Protein AF-A0A6V8CTR4-F1 (afdb_monomer_lite)

Sequence (135 aa):
MDVLASLGHNPWNAAFGWAFKRHTNLSIPEHREEWSGLASSGKEEMDTAIDLLEDRLRKLQAGSENVRKVHVEEARNDIDRARKALLERNLPSAMRAMARAEKELILADPDTRSDIDKMEENDEEIPYIDLTGEE

pLDDT: mean 84.23, std 12.13, range [52.38, 98.5]

Radius of gyration: 23.72 Å; chains: 1; bounding box: 55×22×75 Å

Structure (mmCIF, N/CA/C/O backbone):
data_AF-A0A6V8CTR4-F1
#
_entry.id   AF-A0A6V8CTR4-F1
#
loop_
_atom_site.group_PDB
_atom_site.id
_atom_site.type_symbol
_atom_site.label_atom_id
_atom_site.label_alt_id
_atom_site.label_comp_id
_atom_site.label_asym_id
_atom_site.label_entity_id
_atom_site.label_seq_id
_atom_site.pdbx_PDB_ins_code
_atom_site.Cartn_x
_atom_site.Cartn_y
_atom_site.Cartn_z
_atom_site.occupancy
_atom_site.B_iso_or_equiv
_atom_site.auth_seq_id
_atom_site.auth_comp_id
_atom_site.auth_asym_id
_atom_site.auth_atom_id
_atom_site.pdbx_PDB_model_num
ATOM 1 N N . MET A 1 1 ? 6.142 0.068 -10.686 1.00 52.38 1 MET A N 1
ATOM 2 C CA . MET A 1 1 ? 6.260 1.420 -11.288 1.00 52.38 1 MET A CA 1
ATOM 3 C C . MET A 1 1 ? 7.542 2.162 -10.884 1.00 52.38 1 MET A C 1
ATOM 5 O O . MET A 1 1 ? 8.049 2.913 -11.707 1.00 52.38 1 MET A O 1
ATOM 9 N N . ASP A 1 2 ? 8.112 1.909 -9.694 1.00 56.28 2 ASP A N 1
ATOM 10 C CA . ASP A 1 2 ? 9.394 2.507 -9.254 1.00 56.28 2 ASP A CA 1
ATOM 11 C C . ASP A 1 2 ? 10.574 2.218 -10.186 1.00 56.28 2 ASP A C 1
ATOM 13 O O . ASP A 1 2 ? 11.417 3.077 -10.397 1.00 56.28 2 ASP A O 1
ATOM 17 N N . VAL A 1 3 ? 10.610 1.030 -10.795 1.00 58.59 3 VAL A N 1
ATOM 18 C CA . VAL A 1 3 ? 11.697 0.625 -11.699 1.00 58.59 3 VAL A CA 1
ATOM 19 C C . VAL A 1 3 ? 11.807 1.571 -12.901 1.00 58.59 3 VAL A C 1
ATOM 21 O O . VAL A 1 3 ? 12.898 1.998 -13.246 1.00 58.59 3 VAL A O 1
ATOM 24 N N . LEU A 1 4 ? 10.679 1.976 -13.498 1.00 64.06 4 LEU A N 1
ATOM 25 C CA . LEU A 1 4 ? 10.673 2.927 -14.618 1.00 64.06 4 LEU A CA 1
ATOM 26 C C . LEU A 1 4 ? 11.091 4.339 -14.192 1.00 64.06 4 LEU A C 1
ATOM 28 O O . LEU A 1 4 ? 11.751 5.036 -14.956 1.00 64.06 4 LEU A O 1
ATOM 32 N N . ALA A 1 5 ? 10.697 4.761 -12.989 1.00 61.88 5 ALA A N 1
ATOM 33 C CA . ALA A 1 5 ? 11.018 6.084 -12.467 1.00 61.88 5 ALA A CA 1
ATOM 34 C C . ALA A 1 5 ? 12.485 6.190 -12.011 1.00 61.88 5 ALA A C 1
ATOM 36 O O . ALA A 1 5 ? 13.113 7.226 -12.223 1.00 61.88 5 ALA A O 1
ATOM 37 N N . SER A 1 6 ? 13.053 5.121 -11.442 1.00 63.16 6 SER A N 1
ATOM 38 C CA . SER A 1 6 ? 14.446 5.076 -10.979 1.00 63.16 6 SER A CA 1
ATOM 39 C C . SER A 1 6 ? 15.463 5.000 -12.118 1.00 63.16 6 SER A C 1
ATOM 41 O O . SER A 1 6 ? 16.606 5.416 -11.942 1.00 63.16 6 SER A O 1
ATOM 43 N N . LEU A 1 7 ? 15.051 4.524 -13.297 1.00 67.31 7 LEU A N 1
ATOM 44 C CA . LEU A 1 7 ? 15.901 4.451 -14.486 1.00 67.31 7 LEU A CA 1
ATOM 45 C C . LEU A 1 7 ? 16.270 5.834 -15.043 1.00 67.31 7 LEU A C 1
ATOM 47 O O . LEU A 1 7 ? 17.272 5.954 -15.740 1.00 67.31 7 LEU A O 1
ATOM 51 N N . GLY A 1 8 ? 15.480 6.886 -14.783 1.00 65.12 8 GLY A N 1
ATOM 52 C CA . GLY A 1 8 ? 15.720 8.238 -15.323 1.00 65.12 8 GLY A CA 1
ATOM 53 C C . GLY A 1 8 ? 15.657 8.340 -16.860 1.00 65.12 8 GLY A C 1
ATOM 54 O O . GLY A 1 8 ? 15.757 9.428 -17.423 1.00 65.12 8 GLY A O 1
ATOM 55 N N . HIS A 1 9 ? 15.465 7.213 -17.544 1.00 69.19 9 HIS A N 1
ATOM 56 C CA . HIS A 1 9 ? 15.300 7.066 -18.977 1.00 69.19 9 HIS A CA 1
ATOM 57 C C . HIS A 1 9 ? 14.272 5.966 -19.255 1.00 69.19 9 HIS A C 1
ATOM 59 O O . HIS A 1 9 ? 14.051 5.065 -18.447 1.00 69.19 9 HIS A O 1
ATOM 65 N N . ASN A 1 10 ? 13.662 5.997 -20.438 1.00 73.25 10 ASN A N 1
ATOM 66 C CA . ASN A 1 10 ? 12.807 4.896 -20.870 1.00 73.25 10 ASN A CA 1
ATOM 67 C C . ASN A 1 10 ? 13.658 3.620 -21.016 1.00 73.25 10 ASN A C 1
ATOM 69 O O . ASN A 1 10 ? 14.662 3.662 -21.734 1.00 73.25 10 ASN A O 1
ATOM 73 N N . PRO A 1 11 ? 13.293 2.482 -20.402 1.00 72.44 11 PRO A N 1
ATOM 74 C CA . PRO A 1 11 ? 14.105 1.262 -20.467 1.00 72.44 11 PRO A CA 1
ATOM 75 C C . PRO A 1 11 ? 14.171 0.659 -21.872 1.00 72.44 11 PRO A C 1
ATOM 77 O O . PRO A 1 11 ? 15.132 -0.023 -22.207 1.00 72.44 11 PRO A O 1
ATOM 80 N N . TRP A 1 12 ? 13.180 0.948 -22.720 1.00 78.25 12 TRP A N 1
ATOM 81 C CA . TRP A 1 12 ? 13.172 0.544 -24.126 1.00 78.25 12 TRP A CA 1
ATOM 82 C C . TRP A 1 12 ? 14.022 1.458 -25.026 1.00 78.25 12 TRP A C 1
ATOM 84 O O . TRP A 1 12 ? 14.250 1.120 -26.183 1.00 78.25 12 TRP A O 1
ATOM 94 N N . ASN A 1 13 ? 14.530 2.594 -24.531 1.00 73.88 13 ASN A N 1
ATOM 95 C CA . ASN A 1 13 ? 15.454 3.456 -25.278 1.00 73.88 13 ASN A CA 1
ATOM 96 C C . ASN A 1 13 ? 16.906 3.019 -25.037 1.00 73.88 13 ASN A C 1
ATOM 98 O O . ASN A 1 13 ? 17.680 3.708 -24.373 1.00 73.88 13 ASN A O 1
ATOM 102 N N . ALA A 1 14 ? 17.286 1.861 -25.578 1.00 71.31 14 ALA A N 1
ATOM 103 C CA . ALA A 1 14 ? 18.667 1.397 -25.510 1.00 71.31 14 ALA A CA 1
ATOM 104 C C . ALA A 1 14 ? 19.583 2.267 -26.390 1.00 71.31 14 ALA A 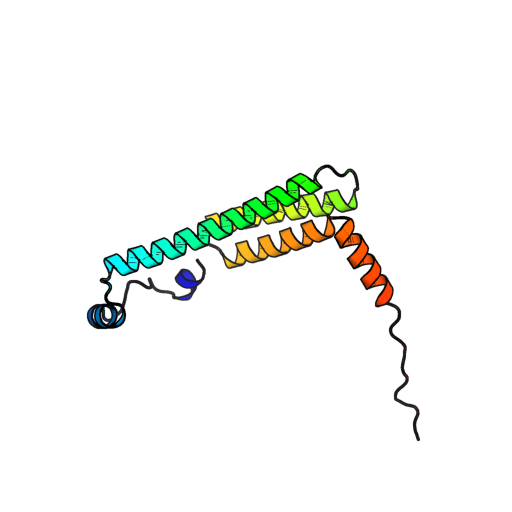C 1
ATOM 106 O O . ALA A 1 14 ? 19.313 2.450 -27.578 1.00 71.31 14 ALA A O 1
ATOM 107 N N . ALA A 1 15 ? 20.713 2.730 -25.838 1.00 71.81 15 ALA A N 1
ATOM 108 C CA . ALA A 1 15 ? 21.721 3.506 -26.577 1.00 71.81 15 ALA A CA 1
ATOM 109 C C . ALA A 1 15 ? 22.243 2.774 -27.832 1.00 71.81 15 ALA A C 1
ATOM 111 O O . ALA A 1 15 ? 22.621 3.405 -28.815 1.00 71.81 15 ALA A O 1
ATOM 112 N N . PHE A 1 16 ? 22.206 1.435 -27.824 1.00 76.50 16 PHE A N 1
ATOM 113 C CA . PHE A 1 16 ? 22.566 0.583 -28.955 1.00 76.50 16 PHE A CA 1
ATOM 114 C C . PHE A 1 16 ? 21.502 -0.497 -29.189 1.00 76.50 16 PHE A C 1
ATOM 116 O O . PHE A 1 16 ? 21.630 -1.629 -28.720 1.00 76.50 16 PHE A O 1
ATOM 123 N N . GLY A 1 17 ? 20.455 -0.173 -29.955 1.00 74.94 17 GLY A N 1
ATOM 124 C CA . GLY A 1 17 ? 19.338 -1.095 -30.216 1.00 74.94 17 GLY A CA 1
ATOM 125 C C . GLY A 1 17 ? 19.744 -2.451 -30.818 1.00 74.94 17 GLY A C 1
ATOM 126 O O . GLY A 1 17 ? 19.107 -3.462 -30.535 1.00 74.94 17 GLY A O 1
ATOM 127 N N . TRP A 1 18 ? 20.840 -2.509 -31.585 1.00 77.44 18 TRP A N 1
ATOM 128 C CA . TRP A 1 18 ? 21.358 -3.763 -32.151 1.00 77.44 18 TRP A CA 1
ATOM 129 C C . TRP A 1 18 ? 21.931 -4.710 -31.082 1.00 77.44 18 TRP A C 1
ATOM 131 O O . TRP A 1 18 ? 21.665 -5.911 -31.113 1.00 77.44 18 TRP A O 1
ATOM 141 N N . ALA A 1 19 ? 22.688 -4.178 -30.116 1.00 77.69 19 ALA A N 1
ATOM 142 C CA . ALA A 1 19 ? 23.256 -4.954 -29.018 1.00 77.69 19 ALA A CA 1
ATOM 143 C C . ALA A 1 19 ? 22.142 -5.434 -28.081 1.00 77.69 19 ALA A C 1
ATOM 145 O O . ALA A 1 19 ? 22.126 -6.597 -27.67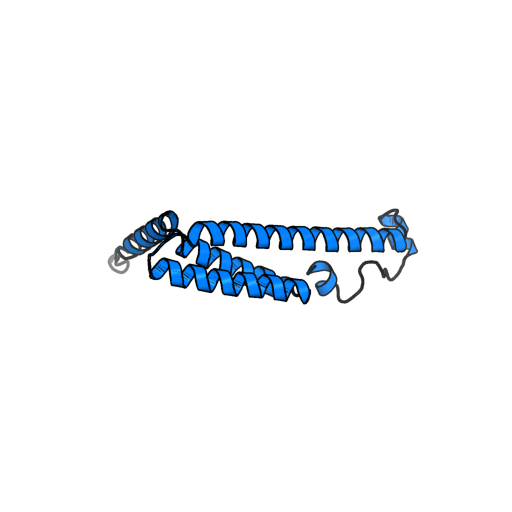8 1.00 77.69 19 ALA A O 1
ATOM 146 N N . PHE A 1 20 ? 21.164 -4.560 -27.834 1.00 77.69 20 PHE A N 1
ATOM 147 C CA . PHE A 1 20 ? 19.981 -4.859 -27.038 1.00 77.69 20 PHE A CA 1
ATOM 148 C C . PHE A 1 20 ? 19.166 -6.009 -27.642 1.00 77.69 20 PHE A C 1
ATOM 150 O O . PHE A 1 20 ? 18.917 -7.006 -26.963 1.00 77.69 20 PHE A O 1
ATOM 157 N N . LYS A 1 21 ? 18.868 -5.944 -28.949 1.00 83.06 21 LYS A N 1
ATOM 158 C CA . LYS A 1 21 ? 18.201 -7.032 -29.681 1.00 83.06 21 LYS A CA 1
ATOM 159 C C . LYS A 1 21 ? 19.011 -8.326 -29.666 1.00 83.06 21 LYS A C 1
ATOM 161 O O . LYS A 1 21 ? 18.440 -9.391 -29.493 1.00 83.06 21 LYS A O 1
ATOM 166 N N . ARG A 1 22 ? 20.340 -8.259 -29.794 1.00 86.38 22 ARG A N 1
ATOM 167 C CA . ARG A 1 22 ? 21.205 -9.451 -29.745 1.00 86.38 22 ARG A CA 1
ATOM 168 C C . ARG A 1 22 ? 21.152 -10.183 -28.397 1.00 86.38 22 ARG A C 1
ATOM 170 O O . ARG A 1 22 ? 21.321 -11.394 -28.379 1.00 86.38 22 ARG A O 1
ATOM 177 N N . HIS A 1 23 ? 20.983 -9.463 -27.289 1.00 84.56 23 HIS A N 1
ATOM 178 C CA . HIS A 1 23 ? 21.024 -10.056 -25.942 1.00 84.56 23 HIS A CA 1
ATOM 179 C C . HIS A 1 23 ? 19.657 -10.546 -25.469 1.00 84.56 23 HIS A C 1
ATOM 181 O O . HIS A 1 23 ? 19.569 -11.491 -24.697 1.00 84.56 23 HIS A O 1
ATOM 187 N N . THR A 1 24 ? 18.596 -9.895 -25.931 1.00 85.31 24 THR A N 1
ATOM 188 C CA . THR A 1 24 ? 17.224 -10.140 -25.469 1.00 85.31 24 THR A CA 1
ATOM 189 C C . THR A 1 24 ? 16.374 -10.873 -26.503 1.00 85.31 24 THR A C 1
ATOM 191 O O . THR A 1 24 ? 15.289 -11.329 -26.177 1.00 85.31 24 THR A O 1
ATOM 194 N N . ASN A 1 25 ? 16.847 -10.966 -27.751 1.00 87.75 25 ASN A N 1
ATOM 195 C CA . ASN A 1 25 ? 16.108 -11.418 -28.934 1.00 87.75 25 ASN A CA 1
ATOM 196 C C . ASN A 1 25 ? 14.836 -10.621 -29.266 1.00 87.75 25 ASN A C 1
ATOM 198 O O . ASN A 1 25 ? 14.155 -10.960 -30.230 1.00 87.75 25 ASN A O 1
ATOM 202 N N . LEU A 1 26 ? 14.565 -9.527 -28.554 1.00 85.06 26 LEU A N 1
ATOM 203 C CA . LEU A 1 26 ? 13.406 -8.669 -28.771 1.00 85.06 26 LEU A CA 1
ATOM 204 C C . LEU A 1 26 ? 13.812 -7.369 -29.476 1.00 85.06 26 LEU A C 1
ATOM 206 O O . LEU A 1 26 ? 14.884 -6.795 -29.259 1.00 85.06 26 LEU A O 1
ATOM 210 N N . SER A 1 27 ? 12.940 -6.888 -30.348 1.00 85.69 27 SER A N 1
ATOM 211 C CA . SER A 1 27 ? 13.005 -5.565 -30.956 1.00 85.69 27 SER A CA 1
ATOM 212 C C . SER A 1 27 ? 12.602 -4.470 -29.962 1.00 85.69 27 SER A C 1
ATOM 214 O O . SER A 1 27 ? 12.014 -4.724 -28.915 1.00 85.69 27 SER A O 1
ATOM 216 N N . ILE A 1 28 ? 12.921 -3.215 -30.287 1.00 83.88 28 ILE A N 1
ATOM 217 C CA . ILE A 1 28 ? 12.572 -2.063 -29.441 1.00 83.88 28 ILE A CA 1
ATOM 218 C C . ILE A 1 28 ? 11.049 -1.940 -29.203 1.00 83.88 28 ILE A C 1
ATOM 220 O O . ILE A 1 28 ? 10.667 -1.683 -28.060 1.00 83.88 28 ILE A O 1
ATOM 224 N N . PRO A 1 29 ? 10.167 -2.142 -30.207 1.00 85.56 29 PRO A N 1
ATOM 225 C CA . PRO A 1 29 ? 8.723 -2.187 -29.974 1.00 85.56 29 PRO A CA 1
ATOM 226 C C . PRO A 1 29 ? 8.286 -3.299 -29.015 1.00 85.56 29 PRO A C 1
ATOM 228 O O . PRO A 1 29 ? 7.526 -3.011 -28.097 1.00 85.56 29 PRO A O 1
ATOM 231 N N . GLU A 1 30 ? 8.807 -4.519 -29.180 1.00 87.38 30 GLU A N 1
ATOM 232 C CA . GLU A 1 30 ? 8.489 -5.662 -28.304 1.00 87.38 30 GLU A CA 1
ATOM 233 C C . GLU A 1 30 ? 8.936 -5.389 -26.862 1.00 87.38 30 GLU A C 1
ATOM 235 O O . GLU A 1 30 ? 8.183 -5.597 -25.921 1.00 87.38 30 GLU A O 1
ATOM 240 N N . HIS A 1 31 ? 10.116 -4.795 -26.667 1.00 85.75 31 HIS A N 1
ATOM 241 C CA . HIS A 1 31 ? 10.555 -4.352 -25.340 1.00 85.75 31 HIS A CA 1
ATOM 242 C C . HIS A 1 31 ? 9.629 -3.323 -24.716 1.00 85.75 31 HIS A C 1
ATOM 244 O O . HIS A 1 31 ? 9.328 -3.393 -23.528 1.00 85.75 31 HIS A O 1
ATOM 250 N N . ARG A 1 32 ? 9.197 -2.328 -25.493 1.00 86.06 32 ARG A N 1
ATOM 251 C CA . ARG A 1 32 ? 8.268 -1.318 -24.989 1.00 86.06 32 ARG A CA 1
ATOM 252 C C . ARG A 1 32 ? 6.965 -1.967 -24.532 1.00 86.06 32 ARG A C 1
ATOM 254 O O . ARG A 1 32 ? 6.432 -1.547 -23.507 1.00 86.06 32 ARG A O 1
ATOM 261 N N . GLU A 1 33 ? 6.465 -2.939 -25.284 1.00 89.38 33 GLU A N 1
ATOM 262 C CA . GLU A 1 33 ? 5.269 -3.700 -24.936 1.00 89.38 33 GLU A CA 1
ATOM 263 C C . GLU A 1 33 ? 5.470 -4.482 -23.637 1.00 89.38 33 GLU A C 1
ATOM 265 O O . GLU A 1 33 ? 4.723 -4.245 -22.693 1.00 89.38 33 GLU A O 1
ATOM 270 N N . GLU A 1 34 ? 6.531 -5.282 -23.530 1.00 88.31 34 GLU A N 1
ATOM 271 C CA . GLU A 1 34 ? 6.855 -6.065 -22.327 1.00 88.31 34 GLU A CA 1
ATOM 272 C C . GLU A 1 34 ? 7.002 -5.184 -21.077 1.00 88.31 34 GLU A C 1
ATOM 274 O O . GLU A 1 34 ? 6.371 -5.420 -20.048 1.00 88.31 34 GLU A O 1
ATOM 279 N N . TRP A 1 35 ? 7.777 -4.097 -21.163 1.00 85.62 35 TRP A N 1
ATOM 280 C CA . TRP A 1 35 ? 7.952 -3.163 -20.046 1.00 85.62 35 TRP A CA 1
ATOM 281 C C . TRP A 1 35 ? 6.654 -2.457 -19.657 1.00 85.62 35 TRP A C 1
ATOM 283 O O . TRP A 1 35 ? 6.409 -2.221 -18.472 1.00 85.62 35 TRP A O 1
ATOM 293 N N . SER A 1 36 ? 5.827 -2.098 -20.641 1.00 84.44 36 SER A N 1
ATOM 294 C CA . SER A 1 36 ? 4.520 -1.494 -20.375 1.00 84.44 36 SER A CA 1
ATOM 295 C C . SER A 1 36 ? 3.573 -2.512 -19.744 1.00 84.44 36 SER A C 1
ATOM 297 O O . SER A 1 36 ? 2.868 -2.159 -18.804 1.00 84.44 36 SER A O 1
ATOM 299 N N . GLY A 1 37 ? 3.604 -3.766 -20.200 1.00 87.69 37 GLY A N 1
ATOM 300 C CA . GLY A 1 37 ? 2.856 -4.884 -19.631 1.00 87.69 37 GLY A CA 1
ATOM 301 C C . GLY A 1 37 ? 3.223 -5.114 -18.171 1.00 87.69 37 GLY A C 1
ATOM 302 O O . GLY A 1 37 ? 2.355 -5.038 -17.311 1.00 87.69 37 GLY A O 1
ATOM 303 N N . LEU A 1 38 ? 4.516 -5.250 -17.863 1.00 86.56 38 LEU A N 1
ATOM 304 C CA . LEU A 1 38 ? 5.009 -5.381 -16.487 1.00 86.56 38 LEU A CA 1
ATOM 305 C C . LEU A 1 38 ? 4.600 -4.197 -15.600 1.00 86.56 38 LEU A C 1
ATOM 307 O O . LEU A 1 38 ? 4.230 -4.378 -14.440 1.00 86.56 38 LEU A O 1
ATOM 311 N N . ALA A 1 39 ? 4.654 -2.971 -16.128 1.00 82.81 39 ALA A N 1
ATOM 312 C CA . ALA A 1 39 ? 4.235 -1.789 -15.384 1.00 82.81 39 ALA A CA 1
ATOM 313 C C . ALA A 1 39 ? 2.724 -1.773 -15.109 1.00 82.81 39 ALA A C 1
ATOM 315 O O . ALA A 1 39 ? 2.324 -1.349 -14.023 1.00 82.81 39 ALA A O 1
ATOM 316 N N . SER A 1 40 ? 1.912 -2.233 -16.064 1.00 86.62 40 SER A N 1
ATOM 317 C CA . SER A 1 40 ? 0.468 -2.413 -15.901 1.00 86.62 40 SER A CA 1
ATOM 318 C C . SER A 1 40 ? 0.154 -3.503 -14.881 1.00 86.62 40 SER A C 1
ATOM 320 O O . SER A 1 40 ? -0.568 -3.225 -13.932 1.00 86.62 40 SER A O 1
ATOM 322 N N . SER A 1 41 ? 0.764 -4.686 -14.993 1.00 88.25 41 SER A N 1
ATOM 323 C CA . SER A 1 41 ? 0.557 -5.787 -14.044 1.00 88.25 41 SER A CA 1
ATOM 324 C C . SER A 1 41 ? 0.945 -5.394 -12.621 1.00 88.25 41 SER A C 1
ATOM 326 O O . SER A 1 41 ? 0.185 -5.620 -11.688 1.00 88.25 41 SER A O 1
ATOM 328 N N . GLY A 1 42 ? 2.080 -4.710 -12.444 1.00 87.56 42 GLY A N 1
ATOM 329 C CA . GLY A 1 42 ? 2.472 -4.213 -11.124 1.00 87.56 42 GLY A CA 1
ATOM 330 C C . GLY A 1 42 ? 1.544 -3.120 -10.582 1.00 87.56 42 GLY A C 1
ATOM 331 O O . GLY A 1 42 ? 1.482 -2.922 -9.375 1.00 87.56 42 GLY A O 1
ATOM 332 N N . LYS A 1 43 ? 0.825 -2.385 -11.441 1.00 87.44 43 LYS A N 1
ATOM 333 C CA . LYS A 1 43 ? -0.222 -1.459 -10.990 1.00 87.44 43 LYS A CA 1
ATOM 334 C C . LYS A 1 43 ? -1.474 -2.228 -10.556 1.00 87.44 43 LYS A C 1
ATOM 336 O O . LYS A 1 43 ? -1.995 -1.937 -9.489 1.00 87.44 43 LYS A O 1
ATOM 341 N N . GLU A 1 44 ? -1.916 -3.199 -11.350 1.00 91.69 44 GLU A N 1
ATOM 342 C CA . GLU A 1 44 ? -3.068 -4.057 -11.034 1.00 91.69 44 GLU A CA 1
ATOM 343 C C . GLU A 1 44 ? -2.870 -4.817 -9.716 1.00 91.69 44 GLU A C 1
ATOM 345 O O . GLU A 1 44 ? -3.798 -4.920 -8.916 1.00 91.69 44 GLU A O 1
ATOM 350 N N . GLU A 1 45 ? -1.652 -5.289 -9.447 1.00 92.88 45 GLU A N 1
ATOM 351 C CA . GLU A 1 45 ? -1.294 -5.917 -8.173 1.00 92.88 45 GLU A CA 1
ATOM 352 C C . GLU A 1 45 ? -1.458 -4.948 -6.991 1.00 92.88 45 GLU A C 1
ATOM 354 O O . GLU A 1 45 ? -2.023 -5.311 -5.961 1.00 92.88 45 GLU A O 1
ATOM 359 N N . MET A 1 46 ? -1.027 -3.693 -7.149 1.00 93.25 46 MET A N 1
ATOM 360 C CA . MET A 1 46 ? -1.174 -2.669 -6.108 1.00 93.25 46 MET A CA 1
ATOM 361 C C . MET A 1 46 ? -2.634 -2.257 -5.905 1.00 93.25 46 MET A C 1
ATOM 363 O O . MET A 1 46 ? -3.059 -2.097 -4.764 1.00 93.25 46 MET A O 1
ATOM 367 N N . ASP A 1 47 ? -3.408 -2.124 -6.985 1.00 94.81 47 ASP A N 1
ATOM 368 C CA . ASP A 1 47 ? -4.852 -1.871 -6.906 1.00 94.81 47 ASP A CA 1
ATOM 369 C C . ASP A 1 47 ? -5.554 -3.031 -6.166 1.00 94.81 47 ASP A C 1
ATOM 371 O O . ASP A 1 47 ? -6.308 -2.795 -5.225 1.00 94.81 47 ASP A O 1
ATOM 375 N N . THR A 1 48 ? -5.205 -4.285 -6.482 1.00 96.75 48 THR A N 1
ATOM 376 C CA . THR A 1 48 ? -5.725 -5.479 -5.786 1.00 96.75 48 THR A CA 1
ATOM 377 C C . THR A 1 48 ? -5.370 -5.479 -4.296 1.00 96.75 48 THR A C 1
ATOM 379 O O . THR A 1 48 ? -6.190 -5.836 -3.449 1.00 96.75 48 THR A O 1
ATOM 382 N N . ALA A 1 49 ? -4.148 -5.073 -3.947 1.00 96.75 49 ALA A N 1
ATOM 383 C CA . ALA A 1 49 ? -3.720 -4.980 -2.556 1.00 96.75 49 ALA A CA 1
ATOM 384 C C . ALA A 1 49 ? -4.481 -3.886 -1.784 1.00 96.75 49 ALA A C 1
ATOM 386 O O . ALA A 1 49 ? -4.831 -4.093 -0.622 1.00 96.75 49 ALA A O 1
ATOM 387 N N . ILE A 1 50 ? -4.783 -2.748 -2.420 1.00 97.62 50 ILE A N 1
ATOM 388 C CA . ILE A 1 50 ? -5.647 -1.709 -1.837 1.00 97.62 50 ILE A CA 1
ATOM 389 C C . ILE A 1 50 ? -7.064 -2.244 -1.618 1.00 97.62 50 ILE A C 1
ATOM 391 O O . ILE A 1 50 ? -7.615 -2.055 -0.533 1.00 97.62 50 ILE A O 1
ATOM 395 N N . ASP A 1 51 ? -7.631 -2.954 -2.593 1.00 98.06 51 ASP A N 1
ATOM 396 C CA . ASP A 1 51 ? -8.964 -3.547 -2.461 1.00 98.06 51 ASP A CA 1
ATOM 397 C C . ASP A 1 51 ? -9.017 -4.548 -1.287 1.00 98.06 51 ASP A C 1
ATOM 399 O O . ASP A 1 51 ? -9.966 -4.544 -0.504 1.00 98.06 51 ASP A O 1
ATOM 403 N N . LEU A 1 52 ? -7.958 -5.338 -1.065 1.00 98.00 52 LEU A N 1
ATOM 404 C CA . LEU A 1 52 ? -7.862 -6.230 0.098 1.00 98.00 52 LEU A CA 1
ATOM 405 C C . LEU A 1 52 ? -7.851 -5.472 1.442 1.00 98.00 52 LEU A C 1
ATOM 407 O O . LEU A 1 52 ? -8.450 -5.934 2.422 1.00 98.00 52 LEU A O 1
ATOM 411 N N . LEU A 1 53 ? -7.180 -4.316 1.509 1.00 97.75 53 LEU A N 1
ATOM 412 C CA . LEU A 1 53 ? -7.203 -3.452 2.695 1.00 97.75 53 LEU A CA 1
ATOM 413 C C . LEU A 1 53 ? -8.609 -2.882 2.932 1.00 97.75 53 LEU A C 1
ATOM 415 O O . LEU A 1 53 ? -9.079 -2.871 4.070 1.00 97.75 53 LEU A O 1
ATOM 419 N N . GLU A 1 54 ? -9.316 -2.478 1.875 1.00 97.19 54 GLU A N 1
ATOM 420 C CA . GLU A 1 54 ? -10.706 -2.018 1.964 1.00 97.19 54 GLU A CA 1
ATOM 421 C C . GLU A 1 54 ? -11.656 -3.126 2.427 1.00 97.19 54 GLU A C 1
ATOM 423 O O . GLU A 1 54 ? -12.531 -2.892 3.261 1.00 97.19 54 GLU A O 1
ATOM 428 N N . ASP A 1 55 ? -11.480 -4.349 1.935 1.00 96.12 55 ASP A N 1
ATOM 429 C CA . ASP A 1 55 ? -12.240 -5.516 2.374 1.00 96.12 55 ASP A CA 1
ATOM 430 C C . ASP A 1 55 ? -12.063 -5.780 3.875 1.00 96.12 55 ASP A C 1
ATOM 432 O O . ASP A 1 55 ? -13.036 -6.069 4.581 1.00 96.12 55 ASP A O 1
ATOM 436 N N . ARG A 1 56 ? -10.827 -5.667 4.380 1.00 94.69 56 ARG A N 1
ATOM 437 C CA . ARG A 1 56 ? -10.523 -5.758 5.817 1.00 94.69 56 ARG A CA 1
ATOM 438 C C . ARG A 1 56 ? -11.160 -4.617 6.604 1.00 94.69 56 ARG A C 1
ATOM 440 O O . ARG A 1 56 ? -11.818 -4.878 7.610 1.00 94.69 56 ARG A O 1
ATOM 447 N N . LEU A 1 57 ? -11.038 -3.382 6.122 1.00 95.38 57 LEU A N 1
ATOM 448 C CA . LEU A 1 57 ? -11.652 -2.206 6.736 1.00 95.38 57 LEU A CA 1
ATOM 449 C C . LEU A 1 57 ? -13.166 -2.396 6.917 1.00 95.38 57 LEU A C 1
ATOM 451 O O . LEU A 1 57 ? -13.690 -2.197 8.014 1.00 95.38 57 LEU A O 1
ATOM 455 N N . ARG A 1 58 ? -13.869 -2.846 5.868 1.00 93.81 58 ARG A N 1
ATOM 456 C CA . ARG A 1 58 ? -15.325 -3.072 5.906 1.00 93.81 58 ARG A CA 1
ATOM 457 C C . ARG A 1 58 ? -15.739 -4.109 6.949 1.00 93.81 58 ARG A C 1
ATOM 459 O O . ARG A 1 58 ? -16.790 -3.960 7.566 1.00 93.81 58 ARG A O 1
ATOM 466 N N . LYS A 1 59 ? -14.919 -5.138 7.184 1.00 91.56 59 LYS A N 1
ATOM 467 C CA . LYS A 1 59 ? -15.174 -6.143 8.233 1.00 91.56 59 LYS A CA 1
ATOM 468 C C . LYS A 1 59 ? -15.061 -5.548 9.640 1.00 91.56 59 LYS A C 1
ATOM 470 O O . LYS A 1 59 ? -15.840 -5.913 10.515 1.00 91.56 59 LYS A O 1
ATOM 475 N N . LEU A 1 60 ? -14.135 -4.613 9.851 1.00 89.31 60 LEU A N 1
ATOM 476 C CA . LEU A 1 60 ? -13.884 -3.990 11.156 1.00 89.31 60 LEU A CA 1
ATOM 477 C C . LEU A 1 60 ? -14.860 -2.847 11.489 1.00 89.31 60 LEU A C 1
ATOM 479 O O . LEU A 1 60 ? -15.070 -2.543 12.663 1.00 89.31 60 LEU A O 1
ATOM 483 N N . GLN A 1 61 ? -15.517 -2.255 10.487 1.00 84.25 61 GLN A N 1
ATOM 484 C CA . GLN A 1 61 ? -16.481 -1.158 10.664 1.00 84.25 61 GLN A CA 1
ATOM 485 C C . GLN A 1 61 ? -17.724 -1.517 11.499 1.00 84.25 61 GLN A C 1
ATOM 487 O O . GLN A 1 61 ? -18.386 -0.621 12.017 1.00 84.25 61 GLN A O 1
ATOM 492 N N . ALA A 1 62 ? -18.050 -2.802 11.663 1.00 78.06 62 ALA A N 1
ATOM 493 C CA . ALA A 1 62 ? -19.234 -3.236 12.409 1.00 78.06 62 ALA A CA 1
ATOM 494 C C . ALA A 1 62 ? -19.114 -3.079 13.944 1.00 78.06 62 ALA A C 1
ATOM 496 O O . ALA A 1 62 ? -20.106 -3.247 14.655 1.00 78.06 62 ALA A O 1
ATOM 497 N N . GLY A 1 63 ? -17.925 -2.771 14.478 1.00 72.19 63 GLY A N 1
ATOM 498 C CA . GLY A 1 63 ? -17.684 -2.655 15.922 1.00 72.19 63 GLY A CA 1
ATOM 499 C C . GLY A 1 63 ? -18.014 -1.275 16.514 1.00 72.19 63 GLY A C 1
ATOM 500 O O . GLY A 1 63 ? -17.772 -0.238 15.904 1.00 72.19 63 GLY A O 1
ATOM 501 N N . SER A 1 64 ? -18.525 -1.240 17.751 1.00 70.25 64 SER A N 1
ATOM 502 C CA . SER A 1 64 ? -18.933 0.002 18.435 1.00 70.25 64 SER A CA 1
ATOM 503 C C . SER A 1 64 ? -17.851 0.660 19.302 1.00 70.25 64 SER A C 1
ATOM 505 O O . SER A 1 64 ? -18.063 1.773 19.788 1.00 70.25 64 SER A O 1
ATOM 507 N N . GLU A 1 65 ? -16.715 -0.005 19.504 1.00 84.44 65 GLU A N 1
ATOM 508 C CA . GLU A 1 65 ? -15.625 0.443 20.374 1.00 84.44 65 GLU A CA 1
ATOM 509 C C . GLU A 1 65 ? -14.944 1.724 19.860 1.00 84.44 65 GLU A C 1
ATOM 511 O O . GLU A 1 65 ? -14.598 1.830 18.685 1.00 84.44 65 GLU A O 1
ATOM 516 N N . ASN A 1 66 ? -14.723 2.702 20.745 1.00 82.69 66 ASN A N 1
ATOM 517 C CA . ASN A 1 66 ? -14.166 4.006 20.366 1.00 82.69 66 ASN A CA 1
ATOM 518 C C . ASN A 1 66 ? -12.725 3.914 19.844 1.00 82.69 66 ASN A C 1
ATOM 520 O O . ASN A 1 66 ? -12.417 4.552 18.842 1.00 82.69 66 ASN A O 1
ATOM 524 N N . VAL A 1 67 ? -11.872 3.097 20.475 1.00 81.94 67 VAL A N 1
ATOM 525 C CA . VAL A 1 67 ? -10.478 2.876 20.041 1.00 81.94 67 VAL A CA 1
ATOM 526 C C . VAL A 1 67 ? -10.448 2.318 18.619 1.00 81.94 67 VAL A C 1
ATOM 528 O O . VAL A 1 67 ? -9.802 2.875 17.737 1.00 81.94 67 VAL A O 1
ATOM 531 N N . ARG A 1 68 ? -11.261 1.289 18.354 1.00 88.25 68 ARG A N 1
ATOM 532 C CA . ARG A 1 68 ? -11.437 0.731 17.011 1.00 88.25 68 ARG A CA 1
ATOM 533 C C . ARG A 1 68 ? -11.862 1.786 15.993 1.00 88.25 68 ARG A C 1
ATOM 535 O O . ARG A 1 68 ? -11.311 1.814 14.902 1.00 88.25 68 ARG A O 1
ATOM 542 N N . LYS A 1 69 ? -12.834 2.644 16.320 1.00 90.38 69 LYS A N 1
ATOM 543 C CA . LYS A 1 69 ? -13.322 3.679 15.390 1.00 90.38 69 LYS A CA 1
ATOM 544 C C . LYS A 1 69 ? -12.219 4.638 14.954 1.00 90.38 69 LYS A C 1
ATOM 546 O O . LYS A 1 69 ? -12.186 4.996 13.784 1.00 90.38 69 LYS A O 1
ATOM 551 N N . VAL A 1 70 ? -11.327 5.028 15.867 1.00 93.12 70 VAL A N 1
ATOM 552 C CA . VAL A 1 70 ? -10.189 5.901 15.540 1.00 93.12 70 VAL A CA 1
ATOM 553 C C . VAL A 1 70 ? -9.280 5.220 14.519 1.00 93.12 70 VAL A C 1
ATOM 555 O O . VAL A 1 70 ? -9.051 5.770 13.447 1.00 93.12 70 VAL A O 1
ATOM 558 N N . HIS A 1 71 ? -8.844 3.993 14.805 1.00 94.94 71 HIS A N 1
ATOM 559 C CA . HIS A 1 71 ? -7.961 3.244 13.910 1.00 94.94 71 HIS A CA 1
ATOM 560 C C . HIS A 1 71 ? -8.621 2.905 12.562 1.00 94.94 71 HIS A C 1
ATOM 562 O O . HIS A 1 71 ? -7.980 2.980 11.519 1.00 94.94 71 HIS A O 1
ATOM 568 N N . VAL A 1 72 ? -9.924 2.605 12.542 1.00 95.44 72 VAL A N 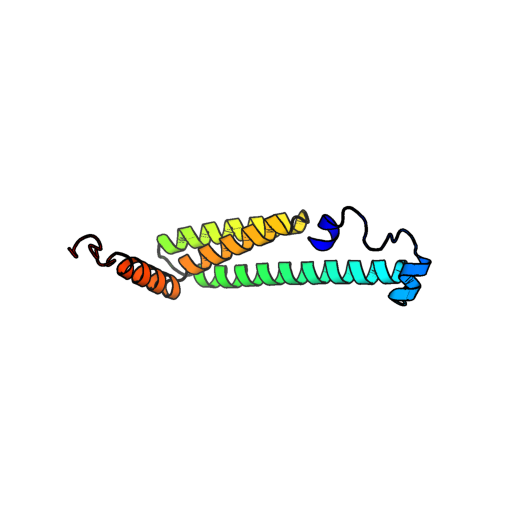1
ATOM 569 C CA . VAL A 1 72 ? -10.688 2.401 11.297 1.00 95.44 72 VAL A CA 1
ATOM 570 C C . VAL A 1 72 ? -10.713 3.674 10.444 1.00 95.44 72 VAL A C 1
ATOM 572 O O . VAL A 1 72 ? -10.504 3.599 9.235 1.00 95.44 72 VAL A O 1
ATOM 575 N N . GLU A 1 73 ? -10.944 4.848 11.031 1.00 96.00 73 GLU A N 1
ATOM 576 C CA . GLU A 1 73 ? -10.935 6.099 10.262 1.00 96.00 73 GLU A CA 1
ATOM 577 C C . GLU A 1 73 ? -9.529 6.473 9.766 1.00 96.00 73 GLU A C 1
ATOM 579 O O . GLU A 1 73 ? -9.383 6.907 8.622 1.00 96.00 73 GLU A O 1
ATOM 584 N N . GLU A 1 74 ? -8.477 6.244 10.557 1.00 97.31 74 GLU A N 1
ATOM 585 C CA . GLU A 1 74 ? -7.097 6.458 10.096 1.00 97.31 74 GLU A CA 1
ATOM 586 C C . GLU A 1 74 ? -6.712 5.494 8.964 1.00 97.31 74 GLU A C 1
ATOM 588 O O . GLU A 1 74 ? -6.208 5.933 7.925 1.00 97.31 74 GLU A O 1
ATOM 593 N N . ALA A 1 75 ? -7.052 4.206 9.093 1.00 97.75 75 ALA A N 1
ATOM 594 C CA . ALA A 1 75 ? -6.862 3.219 8.034 1.00 97.75 75 ALA A CA 1
ATOM 595 C C . ALA A 1 75 ? -7.566 3.638 6.737 1.00 97.75 75 ALA A C 1
ATOM 597 O O . ALA A 1 75 ? -6.980 3.570 5.656 1.00 97.75 75 ALA A O 1
ATOM 598 N N . ARG A 1 76 ? -8.808 4.128 6.835 1.00 97.94 76 ARG A N 1
ATOM 599 C CA . ARG A 1 76 ? -9.567 4.647 5.691 1.00 97.94 76 ARG A CA 1
ATOM 600 C C . ARG A 1 76 ? -8.857 5.822 5.018 1.00 97.94 76 ARG A C 1
ATOM 602 O O . ARG A 1 76 ? -8.719 5.835 3.795 1.00 97.94 76 ARG A O 1
ATOM 609 N N . ASN A 1 77 ? -8.387 6.790 5.803 1.00 98.31 77 ASN A N 1
ATOM 610 C CA . ASN A 1 77 ? -7.675 7.953 5.279 1.00 98.31 77 ASN A CA 1
ATOM 611 C C . ASN A 1 77 ? -6.387 7.549 4.547 1.00 98.31 77 ASN A C 1
ATOM 613 O O . ASN A 1 77 ? -6.053 8.126 3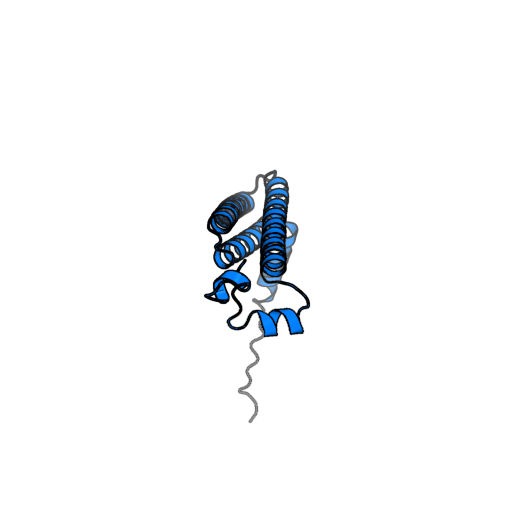.509 1.00 98.31 77 ASN A O 1
ATOM 617 N N . ASP A 1 78 ? -5.653 6.570 5.071 1.00 98.50 78 ASP A N 1
ATOM 618 C CA . ASP A 1 78 ? -4.426 6.087 4.443 1.00 98.50 78 ASP A CA 1
ATOM 619 C C . ASP A 1 78 ? -4.682 5.218 3.202 1.00 98.50 78 ASP A C 1
ATOM 621 O O . ASP A 1 78 ? -3.944 5.347 2.223 1.00 98.50 78 ASP A O 1
ATOM 625 N N . ILE A 1 79 ? -5.770 4.446 3.158 1.00 98.38 79 ILE A N 1
ATOM 626 C CA . ILE A 1 79 ? -6.244 3.780 1.931 1.00 98.38 79 ILE A CA 1
ATOM 627 C C . ILE A 1 79 ? -6.543 4.816 0.834 1.00 98.38 79 ILE A C 1
ATOM 629 O O . ILE A 1 79 ? -6.050 4.695 -0.292 1.00 98.38 79 ILE A O 1
ATOM 633 N N . ASP A 1 80 ? -7.264 5.892 1.163 1.00 98.31 80 ASP A N 1
ATOM 634 C CA . ASP A 1 80 ? -7.554 6.974 0.214 1.00 98.31 80 ASP A CA 1
ATOM 635 C C . ASP A 1 80 ? -6.270 7.655 -0.292 1.00 98.31 80 ASP A C 1
ATOM 637 O O . ASP A 1 80 ? -6.162 8.021 -1.470 1.00 98.31 80 ASP A O 1
ATOM 641 N N . ARG A 1 81 ? -5.266 7.825 0.581 1.00 98.25 81 ARG A N 1
ATOM 642 C CA . ARG A 1 81 ? -3.943 8.345 0.197 1.00 98.25 81 ARG A CA 1
ATOM 643 C C . ARG A 1 81 ? -3.198 7.381 -0.719 1.00 98.25 81 ARG A C 1
ATOM 645 O O . ARG A 1 81 ? -2.589 7.845 -1.683 1.00 98.25 81 ARG A O 1
ATOM 652 N N . ALA A 1 82 ? -3.258 6.076 -0.461 1.00 97.75 82 ALA A N 1
ATOM 653 C CA . ALA A 1 82 ? -2.634 5.067 -1.311 1.00 97.75 82 ALA A CA 1
ATOM 654 C C . ALA A 1 82 ? -3.213 5.105 -2.733 1.00 97.75 82 ALA A C 1
ATOM 656 O O . ALA A 1 82 ? -2.461 5.194 -3.706 1.00 97.75 82 ALA A O 1
ATOM 657 N N . ARG A 1 83 ? -4.546 5.155 -2.850 1.00 96.94 83 ARG A N 1
ATOM 658 C CA . ARG A 1 83 ? -5.258 5.218 -4.134 1.00 96.94 83 ARG A CA 1
ATOM 659 C C . ARG A 1 83 ? -4.884 6.479 -4.925 1.00 96.94 83 ARG A C 1
ATOM 661 O O . ARG A 1 83 ? -4.565 6.400 -6.111 1.00 96.94 83 ARG A O 1
ATOM 668 N N . LYS A 1 84 ? -4.838 7.643 -4.264 1.00 96.81 84 LYS A N 1
ATOM 669 C CA . LYS A 1 84 ? -4.376 8.905 -4.879 1.00 96.81 84 LYS A CA 1
ATOM 670 C C . LYS A 1 84 ? -2.924 8.817 -5.352 1.00 96.81 84 LYS A C 1
ATOM 672 O O . LYS A 1 84 ? -2.634 9.171 -6.491 1.00 96.81 84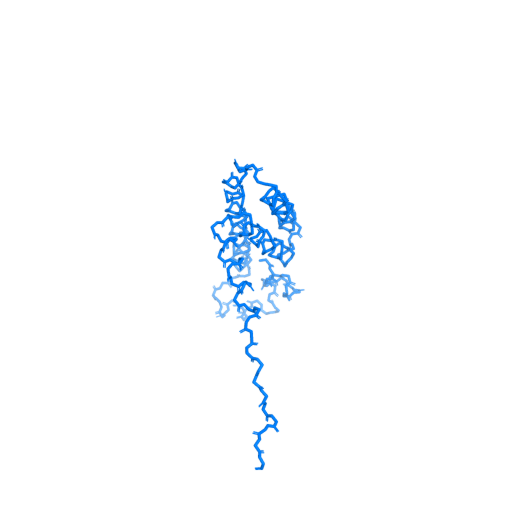 LYS A O 1
ATOM 677 N N . ALA A 1 85 ? -2.031 8.284 -4.522 1.00 93.62 85 ALA A N 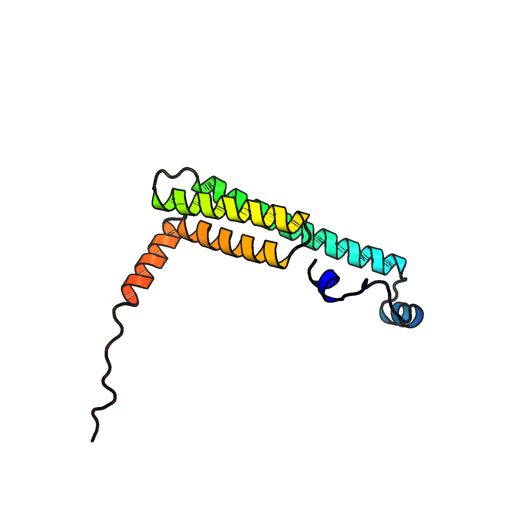1
ATOM 678 C CA . ALA A 1 85 ? -0.622 8.145 -4.871 1.00 93.62 85 ALA A CA 1
ATOM 679 C C . ALA A 1 85 ? -0.397 7.205 -6.072 1.00 93.62 85 ALA A C 1
ATOM 681 O O . ALA A 1 85 ? 0.445 7.499 -6.921 1.00 93.62 85 ALA A O 1
ATOM 682 N N . LEU A 1 86 ? -1.168 6.117 -6.205 1.00 91.19 86 LEU A N 1
ATOM 683 C CA . LEU A 1 86 ? -1.111 5.253 -7.393 1.00 91.19 86 LEU A CA 1
ATOM 684 C C . LEU A 1 86 ? -1.579 5.969 -8.666 1.00 91.19 86 LEU A C 1
ATOM 686 O O . LEU A 1 86 ? -0.948 5.814 -9.716 1.00 91.19 86 LEU A O 1
ATOM 690 N N . LEU A 1 87 ? -2.641 6.781 -8.590 1.00 91.25 87 LEU A N 1
ATOM 691 C CA . LEU A 1 87 ? -3.099 7.605 -9.719 1.00 91.25 87 LEU A CA 1
ATOM 692 C C . LEU A 1 87 ? -2.020 8.602 -10.166 1.00 91.25 87 LEU A C 1
ATOM 694 O O . LEU A 1 87 ? -1.808 8.794 -11.364 1.00 91.25 87 LEU A O 1
ATOM 698 N N . GLU A 1 88 ? -1.293 9.172 -9.206 1.00 89.62 88 GLU A N 1
ATOM 699 C CA . GLU A 1 88 ? -0.163 10.082 -9.423 1.00 89.62 88 GLU A CA 1
ATOM 700 C C . GLU A 1 88 ? 1.138 9.370 -9.826 1.00 89.62 88 GLU A C 1
ATOM 702 O O . GLU A 1 88 ? 2.162 10.025 -10.016 1.00 89.62 88 GLU A O 1
ATOM 707 N N . ARG A 1 89 ? 1.120 8.037 -9.985 1.00 85.12 89 ARG A N 1
ATOM 708 C CA . ARG A 1 89 ? 2.302 7.218 -10.308 1.00 85.12 89 ARG A CA 1
ATOM 709 C C . ARG A 1 89 ? 3.411 7.283 -9.248 1.00 85.12 89 ARG A C 1
ATOM 711 O O . ARG A 1 89 ? 4.575 7.019 -9.542 1.00 85.12 89 ARG A O 1
ATOM 718 N N . ASN A 1 90 ? 3.054 7.596 -8.005 1.00 88.00 90 ASN A N 1
ATOM 719 C CA . ASN A 1 90 ? 3.961 7.713 -6.870 1.00 88.00 90 ASN A CA 1
ATOM 720 C C . ASN A 1 90 ? 3.917 6.446 -6.003 1.00 88.00 90 ASN A C 1
ATOM 722 O O . ASN A 1 90 ? 3.328 6.424 -4.919 1.00 88.00 90 ASN A O 1
ATOM 726 N N . LEU A 1 91 ? 4.549 5.375 -6.493 1.00 86.56 91 LEU A N 1
ATOM 727 C CA . LEU A 1 91 ? 4.554 4.077 -5.814 1.00 86.56 91 LEU A CA 1
ATOM 728 C C . LEU A 1 91 ? 5.143 4.126 -4.389 1.00 86.56 91 LEU A C 1
ATOM 730 O O . LEU A 1 91 ? 4.509 3.568 -3.496 1.00 86.56 91 LEU A O 1
ATOM 734 N N . PRO A 1 92 ? 6.263 4.825 -4.106 1.00 89.38 92 PRO A N 1
ATOM 735 C CA . PRO A 1 92 ? 6.775 4.935 -2.739 1.00 89.38 92 PRO A CA 1
ATOM 736 C C . PRO A 1 92 ? 5.758 5.522 -1.761 1.00 89.38 92 PRO A C 1
ATOM 738 O O . PRO A 1 92 ? 5.614 5.033 -0.641 1.00 89.38 92 PRO A O 1
ATOM 741 N N . SER A 1 93 ? 5.041 6.572 -2.169 1.00 92.75 93 SER A N 1
ATOM 742 C CA . SER A 1 93 ? 3.997 7.164 -1.329 1.00 92.75 93 SER A CA 1
ATOM 743 C C . SER A 1 93 ? 2.804 6.228 -1.165 1.00 92.75 93 SER A C 1
ATOM 745 O O . SER A 1 93 ? 2.282 6.135 -0.056 1.00 92.75 93 SER A O 1
ATOM 747 N N . ALA A 1 94 ? 2.420 5.503 -2.222 1.00 94.44 94 ALA A N 1
ATOM 748 C CA . ALA A 1 94 ? 1.359 4.503 -2.155 1.00 94.44 94 ALA A CA 1
ATOM 749 C C . ALA A 1 94 ? 1.704 3.387 -1.161 1.00 94.44 94 ALA A C 1
ATOM 751 O O . ALA A 1 94 ? 0.950 3.164 -0.220 1.00 94.44 94 ALA A O 1
ATOM 752 N N . MET A 1 95 ? 2.886 2.774 -1.279 1.00 94.19 95 MET A N 1
ATOM 753 C CA . MET A 1 95 ? 3.341 1.714 -0.370 1.00 94.19 95 MET A CA 1
ATOM 754 C C . MET A 1 95 ? 3.434 2.197 1.081 1.00 94.19 95 MET A C 1
ATOM 756 O O . MET A 1 95 ? 3.008 1.500 1.996 1.00 94.19 95 MET A O 1
ATOM 760 N N . ARG A 1 96 ? 3.944 3.416 1.317 1.00 96.75 96 ARG A N 1
ATOM 761 C CA . ARG A 1 96 ? 3.982 4.000 2.670 1.00 96.75 96 ARG A CA 1
ATOM 762 C C . ARG A 1 96 ? 2.593 4.246 3.247 1.00 96.75 96 ARG A C 1
ATOM 764 O O . ARG A 1 96 ? 2.434 4.193 4.462 1.00 96.75 96 ARG A O 1
ATOM 771 N N . ALA A 1 97 ? 1.623 4.614 2.417 1.00 98.12 97 ALA A N 1
ATOM 772 C CA . ALA A 1 97 ? 0.245 4.785 2.855 1.00 98.12 97 ALA A CA 1
ATOM 773 C C . ALA A 1 97 ? -0.403 3.421 3.145 1.00 98.12 97 ALA A C 1
ATOM 775 O O . ALA A 1 97 ? -0.988 3.255 4.206 1.00 98.12 97 ALA A O 1
ATOM 776 N N . MET A 1 98 ? -0.189 2.416 2.291 1.00 98.00 98 MET A N 1
ATOM 777 C CA . MET A 1 98 ? -0.652 1.040 2.522 1.00 98.00 98 MET A CA 1
ATOM 778 C C . MET A 1 98 ? -0.087 0.442 3.815 1.00 98.00 98 MET A C 1
ATOM 780 O O . MET A 1 98 ? -0.846 -0.111 4.598 1.00 98.00 98 MET A O 1
ATOM 784 N N . ALA A 1 99 ? 1.213 0.606 4.083 1.00 97.94 99 ALA A N 1
ATOM 785 C CA . ALA A 1 99 ? 1.837 0.105 5.309 1.00 97.94 99 ALA A CA 1
ATOM 786 C C . ALA A 1 99 ? 1.252 0.756 6.575 1.00 97.94 99 ALA A C 1
ATOM 788 O O . ALA A 1 99 ? 1.081 0.100 7.600 1.00 97.94 99 ALA A O 1
ATOM 789 N N . ARG A 1 100 ? 0.918 2.053 6.508 1.00 98.19 100 ARG A N 1
ATOM 790 C CA . ARG A 1 100 ? 0.231 2.736 7.609 1.00 98.19 100 ARG A CA 1
ATOM 791 C C . ARG A 1 100 ? -1.207 2.249 7.758 1.00 98.19 100 ARG A C 1
ATOM 793 O O . ARG A 1 100 ? -1.594 1.906 8.866 1.00 98.19 100 ARG A O 1
ATOM 800 N N . ALA A 1 101 ? -1.952 2.111 6.661 1.00 98.31 101 ALA A N 1
ATOM 801 C CA . ALA A 1 101 ? -3.293 1.538 6.697 1.00 98.31 101 ALA A CA 1
ATOM 802 C C . ALA A 1 101 ? -3.299 0.123 7.294 1.00 98.31 101 ALA A C 1
ATOM 804 O O . ALA A 1 101 ? -4.148 -0.187 8.121 1.00 98.31 101 ALA A O 1
ATOM 805 N N . GLU A 1 102 ? -2.335 -0.723 6.928 1.00 97.56 102 GLU A N 1
ATOM 806 C CA . GLU A 1 102 ? -2.185 -2.065 7.491 1.00 97.56 102 GLU A CA 1
ATOM 807 C C . GLU A 1 102 ? -1.942 -2.028 9.003 1.00 97.56 102 GLU A C 1
ATOM 809 O O . GLU A 1 102 ? -2.633 -2.727 9.742 1.00 97.56 102 GLU A O 1
ATOM 814 N N . LYS A 1 103 ? -1.030 -1.168 9.473 1.00 96.88 103 LYS A N 1
ATOM 815 C CA . LYS A 1 103 ? -0.802 -0.953 10.907 1.00 96.88 103 LYS A CA 1
ATOM 816 C C . LYS A 1 103 ? -2.097 -0.569 11.630 1.00 96.88 103 LYS A C 1
ATOM 818 O O . LYS A 1 103 ? -2.422 -1.157 12.656 1.00 96.88 103 LYS A O 1
ATOM 823 N N . GLU A 1 104 ? -2.840 0.400 11.104 1.00 96.62 104 GLU A N 1
ATOM 824 C CA . GLU A 1 104 ? -4.084 0.855 11.730 1.00 96.62 104 GLU A CA 1
ATOM 825 C C . GLU A 1 104 ? -5.168 -0.239 11.712 1.00 96.62 104 GLU A C 1
ATOM 827 O O . GLU A 1 104 ? -5.891 -0.407 12.690 1.00 96.62 104 GLU A O 1
ATOM 832 N N . LEU A 1 105 ? -5.245 -1.064 10.662 1.00 95.38 105 LEU A N 1
ATOM 833 C CA . LEU A 1 105 ? -6.147 -2.222 10.634 1.00 95.38 105 LEU A CA 1
ATOM 834 C C . LEU A 1 105 ? -5.780 -3.280 11.686 1.00 95.38 105 LEU A C 1
ATOM 836 O O . LEU A 1 105 ? -6.683 -3.849 12.293 1.00 95.38 105 LEU A O 1
ATOM 840 N N . ILE A 1 106 ? -4.486 -3.520 11.926 1.00 94.62 106 ILE A N 1
ATOM 841 C CA . ILE A 1 106 ? -4.005 -4.425 12.986 1.00 94.62 106 ILE A CA 1
ATOM 842 C C . ILE A 1 106 ? -4.419 -3.903 14.369 1.00 94.62 106 ILE A C 1
ATOM 844 O O . ILE A 1 106 ? -4.914 -4.673 15.189 1.00 94.62 106 ILE A O 1
ATOM 848 N N . LEU A 1 107 ? -4.268 -2.597 14.616 1.00 92.19 107 LEU A N 1
ATOM 849 C CA . LEU A 1 107 ? -4.664 -1.954 15.878 1.00 92.19 107 LEU A CA 1
ATOM 850 C C . LEU A 1 107 ? -6.191 -1.868 16.056 1.00 92.19 107 LEU A C 1
ATOM 852 O O . LEU A 1 107 ? -6.701 -1.855 17.177 1.00 92.19 107 LEU A O 1
ATOM 856 N N . ALA A 1 108 ? -6.945 -1.809 14.958 1.00 92.38 108 ALA A N 1
ATOM 857 C CA . ALA A 1 108 ? -8.404 -1.840 14.980 1.00 92.38 108 ALA A CA 1
ATOM 858 C C . ALA A 1 108 ? -8.977 -3.240 15.269 1.00 92.38 108 ALA A C 1
ATOM 860 O O . ALA A 1 108 ? -10.130 -3.356 15.704 1.00 92.38 108 ALA A O 1
ATOM 861 N N . ASP A 1 109 ? -8.214 -4.298 15.001 1.00 91.88 109 ASP A N 1
ATOM 862 C CA . ASP A 1 109 ? -8.616 -5.677 15.247 1.00 91.88 109 ASP A CA 1
ATOM 863 C C . ASP A 1 109 ? -8.327 -6.066 16.717 1.00 91.88 109 ASP A C 1
ATOM 865 O O . ASP A 1 109 ? -7.170 -6.042 17.141 1.00 91.88 109 ASP A O 1
ATOM 869 N N . PRO A 1 110 ? -9.357 -6.381 17.532 1.00 86.50 110 PRO A N 1
ATOM 870 C CA . PRO A 1 110 ? -9.201 -6.660 18.958 1.00 86.50 110 PRO A CA 1
ATOM 871 C C . PRO A 1 110 ? -8.318 -7.852 19.254 1.00 86.50 110 PRO A C 1
ATOM 873 O O . PRO A 1 110 ? -7.667 -7.850 20.294 1.00 86.50 110 PRO A O 1
ATOM 876 N N . ASP A 1 111 ? -8.331 -8.861 18.383 1.00 87.06 111 ASP A N 1
ATOM 877 C CA . ASP A 1 111 ? -7.592 -10.091 18.629 1.00 87.06 111 ASP A CA 1
ATOM 878 C C . ASP A 1 111 ? -6.095 -9.763 18.603 1.00 87.06 111 ASP A C 1
ATOM 880 O O . ASP A 1 111 ? -5.404 -9.943 19.607 1.00 87.06 111 ASP A O 1
ATOM 884 N N . THR A 1 112 ? -5.630 -9.125 17.524 1.00 86.81 112 THR A N 1
ATOM 885 C CA . THR A 1 112 ? -4.246 -8.645 17.408 1.00 86.81 112 THR A CA 1
ATOM 886 C C . THR A 1 112 ? -3.902 -7.542 18.396 1.00 86.81 112 THR A C 1
ATOM 888 O O . THR A 1 112 ? -2.796 -7.549 18.928 1.00 86.81 112 THR A O 1
ATOM 891 N N . ARG A 1 113 ? -4.815 -6.606 18.683 1.00 83.94 113 ARG A N 1
ATOM 892 C CA . ARG A 1 113 ? -4.552 -5.553 19.672 1.00 83.94 113 ARG A CA 1
ATOM 893 C C . ARG A 1 113 ? -4.328 -6.142 21.062 1.00 83.94 113 ARG A C 1
ATOM 895 O O . ARG A 1 113 ? -3.368 -5.770 21.717 1.00 83.94 113 ARG A O 1
ATOM 902 N N . SER A 1 114 ? -5.154 -7.105 21.478 1.00 78.00 114 SER A N 1
ATOM 903 C CA . SER A 1 114 ? -5.008 -7.748 22.788 1.00 78.00 114 SER A CA 1
ATOM 904 C C . SER A 1 114 ? -3.677 -8.481 22.941 1.00 78.00 114 SER A C 1
ATOM 906 O O . SER A 1 114 ? -3.156 -8.578 24.046 1.00 78.00 114 SER A O 1
ATOM 908 N N . ASP A 1 115 ? -3.129 -9.012 21.850 1.00 76.38 115 ASP A N 1
ATOM 909 C CA . ASP A 1 115 ? -1.830 -9.673 21.867 1.00 76.38 115 ASP A CA 1
ATOM 910 C C . ASP A 1 115 ? -0.681 -8.661 21.937 1.00 76.38 115 ASP A C 1
ATOM 912 O O . ASP A 1 115 ? 0.288 -8.912 22.647 1.00 76.38 115 ASP A O 1
ATOM 916 N N . ILE A 1 116 ? -0.818 -7.501 21.287 1.00 80.69 116 ILE A N 1
ATOM 917 C CA . ILE A 1 116 ? 0.128 -6.381 21.414 1.00 80.69 116 ILE A CA 1
ATOM 918 C C . ILE A 1 116 ? 0.116 -5.827 22.845 1.00 80.69 116 ILE A C 1
ATOM 920 O O . ILE A 1 116 ? 1.178 -5.704 23.446 1.00 80.69 116 ILE A O 1
ATOM 924 N N . ASP A 1 117 ? -1.066 -5.579 23.415 1.00 78.56 117 ASP A N 1
ATOM 925 C CA . ASP A 1 117 ? -1.212 -5.057 24.780 1.00 78.56 117 ASP A CA 1
ATOM 926 C C . ASP A 1 117 ? -0.526 -5.991 25.807 1.00 78.56 117 ASP A C 1
ATOM 928 O O . ASP A 1 117 ? 0.209 -5.538 26.681 1.00 78.56 117 ASP A O 1
ATOM 932 N N . LYS A 1 118 ? -0.680 -7.319 25.661 1.00 75.00 118 LYS A N 1
ATOM 933 C CA . LYS A 1 118 ? -0.007 -8.322 26.519 1.00 75.00 118 LYS A CA 1
ATOM 934 C C . LYS A 1 118 ? 1.515 -8.343 26.363 1.00 75.00 118 LYS A C 1
ATOM 936 O O . LYS A 1 118 ? 2.214 -8.735 27.297 1.00 75.00 118 LYS A O 1
ATOM 941 N N . MET A 1 119 ? 2.027 -8.027 25.174 1.00 72.69 119 MET A N 1
ATOM 942 C CA . MET A 1 119 ? 3.469 -7.955 24.931 1.00 72.69 119 MET A CA 1
ATOM 943 C C . MET A 1 119 ? 4.065 -6.722 25.611 1.00 72.69 119 MET A C 1
ATOM 945 O O . MET A 1 119 ? 5.082 -6.853 26.286 1.00 72.69 119 MET A O 1
ATOM 949 N N . GLU A 1 120 ? 3.406 -5.564 25.504 1.00 71.00 120 GLU A N 1
ATOM 950 C CA . GLU A 1 120 ? 3.845 -4.332 26.175 1.00 71.00 120 GLU A CA 1
ATOM 951 C C . GLU A 1 120 ? 3.846 -4.480 27.708 1.00 71.00 120 GLU A C 1
ATOM 953 O O . GLU A 1 120 ? 4.778 -4.018 28.360 1.00 71.00 120 GLU A O 1
ATOM 958 N N . GLU A 1 121 ? 2.884 -5.211 28.286 1.00 64.81 121 GLU A N 1
ATOM 959 C CA . GLU A 1 121 ? 2.879 -5.539 29.724 1.00 64.81 121 GLU A CA 1
ATOM 960 C C . GLU A 1 121 ? 4.077 -6.409 30.167 1.00 64.81 121 GLU A C 1
ATOM 962 O O . GLU A 1 121 ? 4.469 -6.363 31.332 1.00 64.81 121 GLU A O 1
ATOM 967 N N . ASN A 1 122 ? 4.677 -7.208 29.275 1.00 60.88 122 ASN A N 1
ATOM 968 C CA . ASN A 1 122 ? 5.844 -8.047 29.595 1.00 60.88 122 ASN A CA 1
ATOM 969 C C . ASN A 1 122 ? 7.175 -7.278 29.518 1.00 60.88 122 ASN A C 1
ATOM 971 O O . ASN A 1 122 ? 8.125 -7.622 30.220 1.00 60.88 122 ASN A O 1
ATOM 975 N N . ASP A 1 123 ? 7.246 -6.231 28.693 1.00 60.25 123 ASP A N 1
ATOM 976 C CA . ASP A 1 123 ? 8.459 -5.428 28.491 1.00 60.25 123 ASP A CA 1
ATOM 977 C C . ASP A 1 123 ? 8.770 -4.493 29.680 1.00 60.25 123 ASP A C 1
ATOM 979 O O . ASP A 1 123 ? 9.869 -3.940 29.769 1.00 60.25 123 ASP A O 1
ATOM 983 N N . GLU A 1 124 ? 7.841 -4.334 30.628 1.00 59.09 124 GLU A N 1
ATOM 984 C CA . GLU A 1 124 ? 8.057 -3.578 31.869 1.00 59.09 124 GLU A CA 1
ATOM 985 C C . GLU A 1 124 ? 8.856 -4.363 32.932 1.00 59.09 124 GLU A C 1
ATOM 987 O O . GLU A 1 124 ? 9.346 -3.772 33.898 1.00 59.09 124 GLU A O 1
ATOM 992 N N . GLU A 1 125 ? 9.068 -5.672 32.748 1.00 60.22 125 GLU A N 1
ATOM 993 C CA . GLU A 1 125 ? 9.828 -6.536 33.663 1.00 60.22 125 GLU A CA 1
ATOM 994 C C . GLU A 1 125 ? 11.252 -6.806 33.141 1.00 60.22 125 GLU A C 1
ATOM 996 O O . GLU A 1 125 ? 11.700 -7.946 33.041 1.00 60.22 125 GLU A O 1
ATOM 1001 N N . ILE A 1 126 ? 12.006 -5.756 32.795 1.00 65.19 126 ILE A N 1
ATOM 1002 C CA . ILE A 1 126 ? 13.445 -5.898 32.513 1.00 65.19 126 ILE A CA 1
ATOM 1003 C C . ILE A 1 126 ? 14.179 -6.019 33.859 1.00 65.19 126 ILE A C 1
ATOM 1005 O O . ILE A 1 126 ? 14.236 -5.035 34.606 1.00 65.19 126 ILE A O 1
ATOM 1009 N N . PRO A 1 127 ? 14.781 -7.175 34.204 1.00 68.19 127 PRO A N 1
ATOM 1010 C CA . PRO A 1 127 ? 15.490 -7.317 35.466 1.00 68.19 127 PRO A CA 1
ATOM 1011 C C . PRO A 1 127 ? 16.715 -6.402 35.461 1.00 68.19 127 PRO A C 1
ATOM 1013 O O . PRO A 1 127 ? 17.579 -6.507 34.587 1.00 68.19 127 PRO A O 1
ATOM 1016 N N . TYR A 1 128 ? 16.819 -5.518 36.452 1.00 68.69 128 TYR A N 1
ATOM 1017 C CA . TYR A 1 128 ? 18.045 -4.761 36.680 1.00 68.69 128 TYR A CA 1
ATOM 1018 C C . TYR A 1 128 ? 19.139 -5.726 37.155 1.00 68.69 128 TYR A C 1
ATOM 1020 O O . TYR A 1 128 ? 19.148 -6.155 38.309 1.00 68.69 128 TYR A O 1
ATOM 1028 N N . ILE A 1 129 ? 20.044 -6.098 36.249 1.00 74.44 129 ILE A N 1
ATOM 1029 C CA . ILE A 1 129 ? 21.246 -6.871 36.568 1.00 74.44 129 ILE A CA 1
ATOM 1030 C C . ILE A 1 129 ? 22.378 -5.865 36.766 1.00 74.44 129 ILE A C 1
ATOM 1032 O O . ILE A 1 129 ? 22.864 -5.267 35.804 1.00 74.44 129 ILE A O 1
ATOM 1036 N N . ASP A 1 130 ? 22.783 -5.662 38.019 1.00 78.00 130 ASP A N 1
ATOM 1037 C CA . ASP A 1 130 ? 23.966 -4.871 38.343 1.00 78.00 130 ASP A CA 1
ATOM 1038 C C . ASP A 1 130 ? 25.226 -5.649 37.940 1.00 78.00 130 ASP A C 1
ATOM 1040 O O . ASP A 1 130 ? 25.649 -6.583 38.617 1.00 78.00 130 ASP A O 1
ATOM 1044 N N . LEU A 1 131 ? 25.816 -5.270 36.807 1.00 73.62 131 LEU A N 1
ATOM 1045 C CA . LEU A 1 131 ? 27.063 -5.847 36.301 1.00 73.62 131 LEU A CA 1
ATOM 1046 C C . LEU A 1 131 ? 28.315 -5.219 36.943 1.00 73.62 131 LEU A C 1
ATOM 1048 O O . LEU A 1 131 ? 29.420 -5.460 36.463 1.00 73.62 131 LEU A O 1
ATOM 1052 N N . THR A 1 132 ? 28.173 -4.392 37.986 1.00 74.56 132 THR A N 1
ATOM 1053 C CA . THR A 1 132 ? 29.305 -3.695 38.624 1.00 74.56 132 THR A CA 1
ATOM 1054 C C . THR A 1 132 ? 29.794 -4.329 39.925 1.00 74.56 132 THR A C 1
ATOM 1056 O O . THR A 1 132 ? 30.668 -3.773 40.586 1.00 74.56 132 THR A O 1
ATOM 1059 N N . GLY A 1 133 ? 29.279 -5.506 40.281 1.00 66.19 133 GLY A N 1
ATOM 1060 C CA . GLY A 1 133 ? 29.623 -6.189 41.523 1.00 66.19 133 GLY A CA 1
ATOM 1061 C C . GLY A 1 133 ? 30.344 -7.517 41.337 1.00 66.19 133 GLY A C 1
ATOM 1062 O O . GLY A 1 133 ? 29.774 -8.526 41.720 1.00 66.19 133 GLY A O 1
ATOM 1063 N N . GLU A 1 134 ? 31.578 -7.525 40.829 1.00 58.94 134 GLU A N 1
ATOM 1064 C CA . GLU A 1 134 ? 32.579 -8.550 41.175 1.00 58.94 134 GLU A CA 1
ATOM 1065 C C . GLU A 1 134 ? 33.965 -7.879 41.284 1.00 58.94 134 GLU A C 1
ATOM 1067 O O . GLU A 1 134 ? 34.365 -7.123 40.396 1.00 58.94 134 GLU A O 1
ATOM 1072 N N . GLU A 1 135 ? 34.614 -8.094 42.438 1.00 52.84 135 GLU A N 1
ATOM 1073 C CA . GLU A 1 135 ? 35.925 -7.570 42.875 1.00 52.84 135 GLU A CA 1
ATOM 1074 C C . GLU A 1 135 ? 37.110 -7.994 41.991 1.00 52.84 135 GLU A C 1
ATOM 1076 O O . GLU A 1 135 ? 37.128 -9.149 41.506 1.00 52.84 135 GLU A O 1
#

Foldseek 3Di:
DVVCVVVVDGPLPDPDQVVVCVVPVDGSVRVNVVVVVVVVVVLVVLVVLLVVLVVLLVVLVVDPDPQLVVLSVLLVVLSVQLVVCSVVVNNVRNVVSSVSSVVSSLCSDCVSVVVVVVVVVVVVPDDPDPPPDDD

Secondary structure (DSSP, 8-state):
-HHHHHTSS-TT--TTHHHHHHHHS--HHHHHHHHHHHHHHHHHHHHHHHHHHHHHHHHHTT---HHHHHHHHHHHHHHHHHHHHHHTT-HHHHHHHHHHHHHHHHHHSHHHHHHHHHHHHHHT------TT---